Protein AF-A0A937ZXA6-F1 (afdb_monomer_lite)

Secondary structure (DSSP, 8-state):
------PPPPPP--HHHHHHHHHTT---GGGS-TTT---TT-----------HHHHHHHHHHHHHHTS-HHHHHHHHHHHHH-

pLDDT: mean 87.63, std 15.38, range [33.91, 98.44]

Foldseek 3Di:
DDDDDPDDQDDDDDPVVLVVCVVVVHDSVSVDDPVPDDDPPP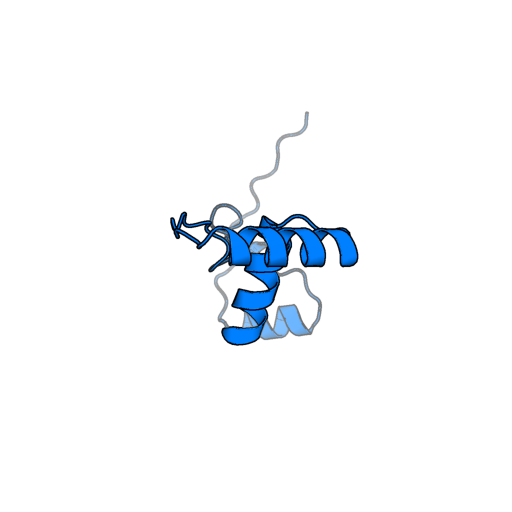PDDDDDDDDDPVVVVVLVVVCVVVVHDSVVSVVVVVVVVVD

Structure (mmCIF, N/CA/C/O backbone):
data_AF-A0A937ZXA6-F1
#
_entry.id   AF-A0A937ZXA6-F1
#
loop_
_atom_site.group_PDB
_atom_site.id
_atom_site.type_symbol
_atom_site.label_atom_id
_atom_site.label_alt_id
_atom_site.label_comp_id
_atom_site.label_asym_id
_atom_site.label_entity_id
_atom_site.label_seq_id
_atom_site.pdbx_PDB_ins_code
_atom_site.Cartn_x
_atom_site.Cartn_y
_atom_site.Cartn_z
_atom_site.occupancy
_atom_site.B_iso_or_equiv
_atom_site.auth_seq_id
_atom_site.auth_comp_id
_atom_site.auth_asym_id
_atom_site.auth_atom_id
_atom_site.pdbx_PDB_model_num
ATOM 1 N N . MET A 1 1 ? -5.219 20.466 -38.506 1.00 41.19 1 MET A N 1
ATOM 2 C CA . MET A 1 1 ? -5.040 19.000 -38.516 1.00 41.19 1 MET A CA 1
ATOM 3 C C . MET A 1 1 ? -3.913 18.683 -39.489 1.00 41.19 1 MET A C 1
ATOM 5 O O . MET A 1 1 ? -4.112 18.863 -40.682 1.00 41.19 1 MET A O 1
ATOM 9 N N . LYS A 1 2 ? -2.713 18.338 -39.010 1.00 33.91 2 LYS A N 1
ATOM 10 C CA . LYS A 1 2 ? -1.645 17.793 -39.862 1.00 33.91 2 LYS A CA 1
ATOM 11 C C . LYS A 1 2 ? -1.435 16.339 -39.461 1.00 33.91 2 LYS A C 1
ATOM 13 O O . LYS A 1 2 ? -1.364 16.042 -38.273 1.00 33.91 2 LYS A O 1
ATOM 18 N N . ALA A 1 3 ? -1.454 15.478 -40.471 1.00 41.91 3 ALA A N 1
ATOM 19 C CA . ALA A 1 3 ? -1.286 14.041 -40.366 1.00 41.91 3 ALA A CA 1
ATOM 20 C C . ALA A 1 3 ? 0.020 13.706 -39.633 1.00 41.91 3 ALA A C 1
ATOM 22 O O . ALA A 1 3 ? 1.058 14.294 -39.933 1.00 41.91 3 ALA A O 1
ATOM 23 N N . SER A 1 4 ? -0.055 12.785 -38.670 1.00 44.41 4 SER A N 1
ATOM 24 C CA . SER A 1 4 ? 1.119 12.197 -38.035 1.00 44.41 4 SER A CA 1
ATOM 25 C C . SER A 1 4 ? 1.860 11.366 -39.074 1.00 44.41 4 SER A C 1
ATOM 27 O O . SER A 1 4 ? 1.327 10.385 -39.597 1.00 44.41 4 SER A O 1
ATOM 29 N N . GLU A 1 5 ? 3.074 11.788 -39.386 1.00 45.25 5 GLU A N 1
ATOM 30 C CA . GLU A 1 5 ? 4.025 11.040 -40.192 1.00 45.25 5 GLU A CA 1
ATOM 31 C C . GLU A 1 5 ? 4.299 9.705 -39.483 1.00 45.25 5 GLU A C 1
ATOM 33 O O . GLU A 1 5 ? 4.698 9.684 -38.318 1.00 45.25 5 GLU A O 1
ATOM 38 N N . ALA A 1 6 ? 3.999 8.581 -40.136 1.00 52.84 6 ALA A N 1
ATOM 39 C CA . ALA A 1 6 ? 4.319 7.269 -39.592 1.00 52.84 6 ALA A CA 1
ATOM 40 C C . ALA A 1 6 ? 5.845 7.114 -39.619 1.00 52.84 6 ALA A C 1
ATOM 42 O O . ALA A 1 6 ? 6.431 6.867 -40.675 1.00 52.84 6 ALA A O 1
ATOM 43 N N . ALA A 1 7 ? 6.488 7.327 -38.469 1.00 56.31 7 ALA A N 1
ATOM 44 C CA . ALA A 1 7 ? 7.926 7.175 -38.324 1.00 56.31 7 ALA A CA 1
ATOM 45 C C . ALA A 1 7 ? 8.337 5.751 -38.728 1.00 56.31 7 ALA A C 1
ATOM 47 O O . ALA A 1 7 ? 7.756 4.759 -38.285 1.00 56.31 7 ALA A O 1
ATOM 48 N N . LYS A 1 8 ? 9.329 5.666 -39.617 1.00 57.75 8 LYS A N 1
ATOM 49 C CA . LYS A 1 8 ? 9.955 4.420 -40.062 1.00 57.75 8 LYS A CA 1
ATOM 50 C C . LYS A 1 8 ? 10.385 3.608 -38.836 1.00 57.75 8 LYS A C 1
ATOM 52 O O . LYS A 1 8 ? 11.021 4.164 -37.947 1.00 57.75 8 LYS A O 1
ATOM 57 N N . ALA A 1 9 ? 10.046 2.316 -38.806 1.00 65.06 9 ALA A N 1
ATOM 58 C CA . ALA A 1 9 ? 10.416 1.437 -37.699 1.00 65.06 9 ALA A CA 1
ATOM 59 C C . ALA A 1 9 ? 11.934 1.521 -37.439 1.00 65.06 9 ALA A C 1
ATOM 61 O O . ALA A 1 9 ? 12.709 1.464 -38.407 1.00 65.06 9 ALA A O 1
ATOM 62 N N . PRO A 1 10 ? 12.360 1.697 -36.176 1.00 77.44 10 PRO A N 1
ATOM 63 C CA . PRO A 1 10 ? 13.769 1.827 -35.852 1.00 77.44 10 PRO A CA 1
ATOM 64 C C . PRO A 1 10 ? 14.512 0.533 -36.198 1.00 77.44 10 PRO A C 1
ATOM 66 O O . PRO A 1 10 ? 13.932 -0.555 -36.264 1.00 77.44 10 PRO A O 1
ATOM 69 N N . LYS A 1 11 ? 15.813 0.656 -36.471 1.00 86.06 11 LYS A N 1
ATOM 70 C CA . LYS A 1 11 ? 16.665 -0.504 -36.741 1.00 86.06 11 LYS A CA 1
ATOM 71 C C . LYS A 1 11 ? 16.649 -1.420 -35.505 1.00 86.06 11 LYS A C 1
ATOM 73 O O . LYS A 1 11 ? 16.736 -0.897 -34.399 1.00 86.06 11 LYS A O 1
ATOM 78 N N . PRO A 1 12 ? 16.557 -2.753 -35.661 1.00 88.50 12 PRO A N 1
ATOM 79 C CA . PRO A 1 12 ? 16.711 -3.653 -34.526 1.00 88.50 12 PRO A CA 1
ATOM 80 C C . PRO A 1 12 ? 18.105 -3.475 -33.911 1.00 88.50 12 PRO A C 1
ATOM 82 O O . PRO A 1 12 ? 19.104 -3.479 -34.637 1.00 88.50 12 PRO A O 1
ATOM 85 N N . ILE A 1 13 ? 18.132 -3.314 -32.592 1.00 93.75 13 ILE A N 1
ATOM 86 C CA . ILE A 1 13 ? 19.329 -3.196 -31.755 1.00 93.75 13 ILE A CA 1
ATOM 87 C C . ILE A 1 13 ? 19.356 -4.343 -30.741 1.00 93.75 13 ILE A C 1
ATOM 89 O O . ILE A 1 13 ? 18.345 -5.019 -30.522 1.00 93.75 13 ILE A O 1
ATOM 93 N N . THR A 1 14 ? 20.521 -4.585 -30.161 1.00 95.56 14 THR A N 1
ATOM 94 C CA . THR A 1 14 ? 20.706 -5.517 -29.043 1.00 95.56 14 THR A CA 1
ATOM 95 C C . THR A 1 14 ? 20.184 -4.921 -27.732 1.00 95.56 14 THR A C 1
ATOM 97 O O . THR A 1 14 ? 19.870 -3.733 -27.656 1.00 95.56 14 THR A O 1
ATOM 100 N N . ALA A 1 15 ? 20.055 -5.756 -26.699 1.00 94.19 15 ALA A N 1
ATOM 101 C CA . ALA A 1 15 ? 19.669 -5.279 -25.372 1.00 94.19 15 ALA A CA 1
ATOM 102 C C . ALA A 1 15 ? 20.768 -4.391 -24.773 1.00 94.19 15 ALA A C 1
ATOM 104 O O . ALA A 1 15 ? 20.469 -3.348 -24.207 1.00 94.19 15 ALA A O 1
ATOM 105 N N . GLU A 1 16 ? 22.028 -4.768 -24.980 1.00 96.31 16 GLU A N 1
ATOM 106 C CA . GLU A 1 16 ? 23.192 -4.038 -24.488 1.00 96.31 16 GLU A CA 1
ATOM 107 C C . GLU A 1 16 ? 23.285 -2.628 -25.094 1.00 96.31 16 GLU A C 1
ATOM 109 O O . GLU A 1 16 ? 23.535 -1.666 -24.375 1.00 96.31 16 GLU A O 1
ATOM 114 N N . GLU A 1 17 ? 23.020 -2.485 -26.398 1.00 95.25 17 GLU A N 1
ATOM 115 C CA . GLU A 1 17 ? 22.974 -1.174 -27.065 1.00 95.25 17 GLU A CA 1
ATOM 116 C C . GLU A 1 17 ? 21.814 -0.305 -26.550 1.00 95.25 17 GLU A C 1
ATOM 118 O O . GLU A 1 17 ? 21.970 0.903 -26.392 1.00 95.25 17 GLU A O 1
ATOM 123 N N . LEU A 1 18 ? 20.648 -0.904 -26.279 1.00 94.94 18 LEU A N 1
ATOM 124 C CA . LEU A 1 18 ? 19.497 -0.187 -25.721 1.00 94.94 18 LEU A CA 1
ATOM 125 C C . LEU A 1 18 ? 19.796 0.340 -24.308 1.00 94.94 18 LEU A C 1
ATOM 127 O O . LEU A 1 18 ? 19.449 1.483 -24.005 1.00 94.94 18 LEU A O 1
ATOM 131 N N . ASP A 1 19 ? 20.431 -0.483 -23.469 1.00 95.56 19 ASP A N 1
ATOM 132 C CA . ASP A 1 19 ? 20.824 -0.121 -22.104 1.00 95.56 19 ASP A CA 1
ATOM 133 C C . ASP A 1 19 ? 21.856 1.020 -22.113 1.00 95.56 19 ASP A C 1
ATOM 135 O O . ASP A 1 19 ? 21.681 2.010 -21.406 1.00 95.56 19 ASP A O 1
ATOM 139 N N . GLU A 1 20 ? 22.876 0.947 -22.976 1.00 96.69 20 GLU A N 1
ATOM 140 C CA . GLU A 1 20 ? 23.888 2.004 -23.110 1.00 96.69 20 GLU A CA 1
ATOM 141 C C . GLU A 1 20 ? 23.271 3.345 -23.545 1.00 96.69 20 GLU A C 1
ATOM 143 O O . GLU A 1 20 ? 23.563 4.388 -22.959 1.00 96.69 20 GLU A O 1
ATOM 148 N N . MET A 1 21 ? 22.373 3.332 -24.537 1.00 95.06 21 MET A N 1
ATOM 149 C CA . MET A 1 21 ? 21.656 4.537 -24.974 1.00 95.06 21 MET A CA 1
ATOM 150 C C . MET A 1 21 ? 20.821 5.147 -23.839 1.00 95.06 21 MET A C 1
ATOM 152 O O . MET A 1 21 ? 20.803 6.368 -23.664 1.00 95.06 21 MET A O 1
ATOM 156 N N . PHE A 1 22 ? 20.136 4.309 -23.055 1.00 94.50 22 PHE A N 1
ATOM 157 C CA . PHE A 1 22 ? 19.358 4.764 -21.905 1.00 94.50 22 PHE A CA 1
ATOM 158 C C . PHE A 1 22 ? 20.250 5.398 -20.829 1.00 94.50 22 PHE A C 1
ATOM 160 O O . PHE A 1 22 ? 19.948 6.497 -20.357 1.00 94.50 22 PHE A O 1
ATOM 167 N N . ASP A 1 23 ? 21.365 4.752 -20.483 1.00 96.62 23 ASP A N 1
ATOM 168 C CA . ASP A 1 23 ? 22.322 5.244 -19.485 1.00 96.62 23 ASP A CA 1
ATOM 169 C C . ASP A 1 23 ? 23.004 6.551 -19.923 1.00 96.62 23 ASP A C 1
ATOM 171 O O . ASP A 1 23 ? 23.279 7.425 -19.095 1.00 96.62 23 ASP A O 1
ATOM 175 N N . ASN A 1 24 ? 23.196 6.740 -21.231 1.00 96.62 24 ASN A N 1
ATOM 176 C CA . ASN A 1 24 ? 23.685 7.987 -21.825 1.00 96.62 24 ASN A CA 1
ATOM 177 C C . ASN A 1 24 ? 22.635 9.117 -21.835 1.00 96.62 24 ASN A C 1
ATOM 179 O O . ASN A 1 24 ? 22.946 10.248 -22.221 1.00 96.62 24 ASN A O 1
ATOM 183 N N . GLY A 1 25 ? 21.402 8.847 -21.394 1.00 94.50 25 GLY A N 1
ATOM 184 C CA . GLY A 1 25 ? 20.307 9.816 -21.351 1.00 94.50 25 GLY A CA 1
ATOM 185 C C . GLY A 1 25 ? 19.656 10.083 -22.711 1.00 94.50 25 GLY A C 1
ATOM 186 O O . GLY A 1 25 ? 19.012 11.122 -22.886 1.00 94.50 25 GLY A O 1
ATOM 187 N N . GLU A 1 26 ? 19.830 9.182 -23.678 1.00 95.81 26 GLU A N 1
ATOM 188 C CA . GLU A 1 26 ? 19.208 9.281 -24.998 1.00 95.81 26 GLU A CA 1
ATOM 189 C C . GLU A 1 26 ? 17.722 8.878 -24.965 1.00 95.81 26 GLU A C 1
ATOM 191 O O . GLU A 1 26 ? 17.258 8.139 -24.092 1.00 95.81 26 GLU A O 1
ATOM 196 N N . ASP A 1 27 ? 16.944 9.352 -25.945 1.00 92.38 27 ASP A N 1
ATOM 197 C CA . ASP A 1 27 ? 15.539 8.958 -26.082 1.00 92.38 27 ASP A CA 1
ATOM 198 C C . ASP A 1 27 ? 15.409 7.584 -26.755 1.00 92.38 27 ASP A C 1
ATOM 200 O O . ASP A 1 27 ? 15.519 7.433 -27.972 1.00 92.38 27 ASP A O 1
ATOM 204 N N . VAL A 1 28 ? 15.110 6.578 -25.939 1.00 93.38 28 VAL A N 1
ATOM 205 C CA . VAL A 1 28 ? 14.875 5.193 -26.362 1.00 93.38 28 VAL A CA 1
ATOM 206 C C . VAL A 1 28 ? 13.391 4.872 -26.611 1.00 93.38 28 VAL A C 1
ATOM 208 O O . VAL A 1 28 ? 13.041 3.731 -26.918 1.00 93.38 28 VAL A O 1
ATOM 211 N N . SER A 1 29 ? 12.485 5.855 -26.513 1.00 90.94 29 SER A N 1
ATOM 212 C CA . SER A 1 29 ? 11.026 5.650 -26.573 1.00 90.94 29 SER A CA 1
ATOM 213 C C . SER A 1 29 ? 10.533 4.975 -27.856 1.00 90.94 29 SER A C 1
ATOM 215 O O . SER A 1 29 ? 9.519 4.276 -27.831 1.00 90.94 29 SER A O 1
ATOM 217 N N . THR A 1 30 ? 11.252 5.144 -28.969 1.00 91.75 30 THR A N 1
ATOM 218 C CA . THR A 1 30 ? 10.904 4.554 -30.270 1.00 91.75 30 THR A CA 1
ATOM 219 C C . THR A 1 30 ? 11.040 3.027 -30.301 1.00 91.75 30 THR A C 1
ATOM 221 O O . THR A 1 30 ? 10.382 2.374 -31.110 1.00 91.75 30 THR A O 1
ATOM 224 N N . TYR A 1 31 ? 11.848 2.448 -29.405 1.00 91.88 31 TYR A N 1
ATOM 225 C CA . TYR A 1 31 ? 12.083 1.003 -29.323 1.00 91.88 31 TYR A CA 1
ATOM 226 C C . TYR A 1 31 ? 11.043 0.265 -28.463 1.00 91.88 31 TYR A C 1
ATOM 228 O O . TYR A 1 31 ? 11.027 -0.966 -28.444 1.00 91.88 31 TYR A O 1
ATOM 236 N N . PHE A 1 32 ? 10.146 0.987 -27.778 1.00 90.25 32 PHE A N 1
ATOM 237 C CA . PHE A 1 32 ? 9.110 0.399 -26.928 1.00 90.25 32 PHE A CA 1
ATOM 238 C C . PHE A 1 32 ? 7.734 0.387 -27.602 1.00 90.25 32 PHE A C 1
ATOM 240 O O . PHE A 1 32 ? 7.258 1.386 -28.142 1.00 90.25 32 PHE A O 1
ATOM 247 N N . ASP A 1 33 ? 7.038 -0.748 -27.501 1.00 89.12 33 ASP A N 1
ATOM 248 C CA . ASP A 1 33 ? 5.626 -0.852 -27.870 1.00 89.12 33 ASP A CA 1
ATOM 249 C C . ASP A 1 33 ? 4.751 -0.302 -26.735 1.00 89.12 33 ASP A C 1
ATOM 251 O O . ASP A 1 33 ? 4.346 -1.019 -25.815 1.00 89.12 33 ASP A O 1
ATOM 255 N N . TRP A 1 34 ? 4.445 0.993 -26.812 1.00 87.31 34 TRP A N 1
ATOM 256 C CA . TRP A 1 34 ? 3.602 1.682 -25.834 1.00 87.31 34 TRP A CA 1
ATOM 257 C C . TRP A 1 34 ? 2.185 1.114 -25.743 1.00 87.31 34 TRP A C 1
ATOM 259 O O . TRP A 1 34 ? 1.572 1.194 -24.680 1.00 87.31 34 TRP A O 1
ATOM 269 N N . ALA A 1 35 ? 1.669 0.487 -26.805 1.00 88.62 35 ALA A N 1
ATOM 270 C CA . ALA A 1 35 ? 0.354 -0.151 -26.764 1.00 88.62 35 ALA A CA 1
ATOM 271 C C . ALA A 1 35 ? 0.357 -1.423 -25.897 1.00 88.62 35 ALA A C 1
ATOM 273 O O . ALA A 1 35 ? -0.691 -1.833 -25.398 1.00 88.62 35 ALA A O 1
ATOM 274 N N . LYS A 1 36 ? 1.532 -2.034 -25.688 1.00 86.69 36 LYS A N 1
ATOM 275 C CA . LYS A 1 36 ? 1.738 -3.187 -24.798 1.00 86.69 36 LYS A CA 1
ATOM 276 C C . LYS A 1 36 ? 2.380 -2.824 -23.460 1.00 86.69 36 LYS A C 1
ATOM 278 O O . LYS A 1 36 ? 2.547 -3.709 -22.615 1.00 86.69 36 LYS A O 1
ATOM 283 N N . ALA A 1 37 ? 2.736 -1.558 -23.247 1.00 84.88 37 ALA A N 1
ATOM 284 C CA . ALA A 1 37 ? 3.298 -1.107 -21.987 1.00 84.88 37 ALA A CA 1
ATOM 285 C C . ALA A 1 37 ? 2.290 -1.355 -20.856 1.00 84.88 37 ALA A C 1
ATOM 287 O O . ALA A 1 37 ? 1.172 -0.842 -20.849 1.00 84.88 37 ALA A O 1
ATOM 288 N N . ARG A 1 38 ? 2.697 -2.158 -19.875 1.00 82.62 38 ARG A N 1
ATOM 289 C CA . ARG A 1 38 ? 1.910 -2.445 -18.675 1.00 82.62 38 ARG A CA 1
ATOM 290 C C . ARG A 1 38 ? 2.808 -2.366 -17.459 1.00 82.62 38 ARG A C 1
ATOM 292 O O . ARG A 1 38 ? 4.014 -2.548 -17.570 1.00 82.62 38 ARG A O 1
ATOM 299 N N . ARG A 1 39 ? 2.210 -2.142 -16.292 1.00 80.06 39 ARG A N 1
ATOM 300 C CA . ARG A 1 39 ? 2.892 -2.274 -15.004 1.00 80.06 39 ARG A CA 1
ATOM 301 C C . ARG A 1 39 ? 2.583 -3.665 -14.451 1.00 80.06 39 ARG A C 1
ATOM 303 O O . ARG A 1 39 ? 1.465 -3.872 -13.966 1.00 80.06 39 ARG A O 1
ATOM 310 N N . PRO A 1 40 ? 3.507 -4.639 -14.563 1.00 74.19 40 PRO A N 1
ATOM 311 C CA . PRO A 1 40 ? 3.310 -5.949 -13.956 1.00 74.19 40 PRO A CA 1
ATOM 312 C C . PRO A 1 40 ? 3.001 -5.775 -12.462 1.00 74.19 40 PRO A C 1
ATOM 314 O O . PRO A 1 40 ? 3.485 -4.835 -11.836 1.00 74.19 40 PRO A O 1
ATOM 317 N N . ASN A 1 41 ? 2.165 -6.648 -11.899 1.00 71.31 41 ASN A N 1
ATOM 318 C CA . ASN A 1 41 ? 1.737 -6.610 -10.490 1.00 71.31 41 ASN A CA 1
ATOM 319 C C . ASN A 1 41 ? 0.831 -5.428 -10.081 1.00 71.31 41 ASN A C 1
ATOM 321 O O . ASN A 1 41 ? 0.525 -5.287 -8.900 1.00 71.31 41 ASN A O 1
ATOM 325 N N . GLN A 1 42 ? 0.341 -4.611 -11.025 1.00 74.00 42 GLN A N 1
ATOM 326 C CA . GLN A 1 42 ? -0.704 -3.607 -10.747 1.00 74.00 42 GLN A CA 1
ATOM 327 C C . GLN A 1 42 ? -2.127 -4.068 -11.082 1.00 74.00 42 GLN A C 1
ATOM 329 O O . GLN A 1 42 ? -3.093 -3.352 -10.815 1.00 74.00 42 GLN A O 1
ATOM 334 N N . GLU A 1 43 ? -2.281 -5.267 -11.640 1.00 81.19 43 GLU A N 1
ATOM 335 C CA . GLU A 1 43 ? -3.596 -5.848 -11.892 1.00 81.19 43 GLU A CA 1
ATOM 336 C C . GLU A 1 43 ? -4.304 -6.150 -10.565 1.00 81.19 43 GLU A C 1
ATOM 338 O O . GLU A 1 43 ? -3.912 -7.037 -9.804 1.00 81.19 43 GLU A O 1
ATOM 343 N N . ALA A 1 44 ? -5.367 -5.399 -10.276 1.00 81.00 44 ALA A N 1
ATOM 344 C CA . ALA A 1 44 ? -6.140 -5.580 -9.058 1.00 81.00 44 ALA A CA 1
ATOM 345 C C . ALA A 1 44 ? -6.902 -6.914 -9.093 1.00 81.00 44 ALA A C 1
ATOM 347 O O . ALA A 1 44 ? -7.781 -7.120 -9.931 1.00 81.00 44 ALA A O 1
ATOM 348 N N . ARG A 1 45 ? -6.621 -7.799 -8.132 1.00 87.50 45 ARG A N 1
ATOM 349 C CA . ARG A 1 45 ? -7.427 -8.999 -7.870 1.00 87.50 45 ARG A CA 1
ATOM 350 C C . ARG A 1 45 ? -8.248 -8.816 -6.599 1.00 87.50 45 ARG A C 1
ATOM 352 O O . ARG A 1 45 ? -7.747 -8.309 -5.598 1.00 87.50 45 ARG A O 1
ATOM 359 N N . ARG A 1 46 ? -9.526 -9.206 -6.646 1.00 89.31 46 ARG A N 1
ATOM 360 C CA . ARG A 1 46 ? -10.416 -9.168 -5.477 1.00 89.31 46 ARG A CA 1
ATOM 361 C C . ARG A 1 46 ? -10.198 -10.412 -4.625 1.00 89.31 46 ARG A C 1
ATOM 363 O O . ARG A 1 46 ? -10.212 -11.522 -5.146 1.00 89.31 46 ARG A O 1
ATOM 370 N N . VAL A 1 47 ? -10.043 -10.203 -3.325 1.00 91.69 47 VAL A N 1
ATOM 371 C CA . VAL A 1 47 ? -9.978 -11.253 -2.308 1.00 91.69 47 VAL A CA 1
ATOM 372 C C . VAL A 1 47 ? -11.003 -10.893 -1.237 1.00 91.69 47 VAL A C 1
ATOM 374 O O . VAL A 1 47 ? -11.008 -9.756 -0.766 1.00 91.69 47 VAL A O 1
ATOM 377 N N . ASN A 1 48 ? -11.882 -11.833 -0.891 1.00 94.31 48 ASN A N 1
ATOM 378 C CA . ASN A 1 48 ? -12.873 -11.659 0.171 1.00 94.31 48 ASN A CA 1
ATOM 379 C C . ASN A 1 48 ? -12.337 -12.292 1.457 1.00 94.31 48 ASN A C 1
ATOM 381 O O . ASN A 1 48 ? -11.844 -13.418 1.422 1.00 94.31 48 ASN A O 1
ATOM 385 N N . VAL A 1 49 ? -12.426 -11.565 2.569 1.00 93.88 49 VAL A N 1
ATOM 386 C CA . VAL A 1 49 ? -11.968 -12.012 3.888 1.00 93.88 49 VAL A CA 1
ATOM 387 C C . VAL A 1 49 ? -12.977 -11.543 4.925 1.00 93.88 49 VAL A C 1
ATOM 389 O O . VAL A 1 49 ? -13.312 -10.358 4.959 1.00 93.88 49 VAL A O 1
ATOM 392 N N . ASP A 1 50 ? -13.425 -12.463 5.773 1.00 96.62 50 ASP A N 1
ATOM 393 C CA . ASP A 1 50 ? -14.281 -12.144 6.909 1.00 96.62 50 ASP A CA 1
ATOM 394 C C . ASP A 1 50 ? -13.436 -11.848 8.148 1.00 96.62 50 ASP A C 1
ATOM 396 O O . ASP A 1 50 ? -12.459 -12.539 8.445 1.00 96.62 50 ASP A O 1
ATOM 400 N N . PHE A 1 51 ? -13.834 -10.819 8.892 1.00 96.69 51 PHE A N 1
ATOM 401 C CA . PHE A 1 51 ? -13.162 -10.389 10.113 1.00 96.69 51 PHE A CA 1
ATOM 402 C C . PHE A 1 51 ? -14.141 -10.378 11.290 1.00 96.69 51 PHE A C 1
ATOM 404 O O . PHE A 1 51 ? -15.272 -9.906 11.138 1.00 96.69 51 PHE A O 1
ATOM 411 N N . PRO A 1 52 ? -13.724 -10.825 12.490 1.00 98.44 52 PRO A N 1
ATOM 412 C CA . PRO A 1 52 ? -14.513 -10.636 13.701 1.00 98.44 52 PRO A CA 1
ATOM 413 C C . PRO A 1 52 ? -14.803 -9.154 13.968 1.00 98.44 52 PRO A C 1
ATOM 415 O O . PRO A 1 52 ? -13.965 -8.290 13.700 1.00 98.44 52 PRO A O 1
ATOM 418 N N . ALA A 1 53 ? -15.948 -8.857 14.589 1.00 98.00 53 ALA A N 1
ATOM 419 C CA . ALA A 1 53 ? -16.379 -7.480 14.853 1.00 98.00 53 ALA A CA 1
ATOM 420 C C . ALA A 1 53 ? -15.339 -6.648 15.630 1.00 98.00 53 ALA A C 1
ATOM 422 O O . ALA A 1 53 ? -15.103 -5.488 15.295 1.00 98.00 53 ALA A O 1
ATOM 423 N N . TRP A 1 54 ? -14.665 -7.248 16.619 1.00 98.25 54 TRP A N 1
ATOM 424 C CA . TRP A 1 54 ? -13.624 -6.573 17.405 1.00 98.25 54 TRP A CA 1
ATOM 425 C C . TRP A 1 54 ? -12.427 -6.144 16.545 1.00 98.25 54 TRP A C 1
ATOM 427 O O . TRP A 1 54 ? -11.826 -5.099 16.790 1.00 98.25 54 TRP A O 1
ATOM 437 N N . MET A 1 55 ? -12.098 -6.919 15.509 1.00 97.94 55 MET A N 1
ATOM 438 C CA . MET A 1 55 ? -10.985 -6.612 14.618 1.00 97.94 55 MET A CA 1
ATOM 439 C C . MET A 1 55 ? -11.344 -5.461 13.681 1.00 97.94 55 MET A C 1
ATOM 441 O O . MET A 1 55 ? -10.533 -4.560 13.487 1.00 97.94 55 MET A O 1
ATOM 445 N N . VAL A 1 56 ? -12.578 -5.436 13.163 1.00 97.56 56 VAL A N 1
ATOM 446 C CA . VAL A 1 56 ? -13.076 -4.322 12.337 1.00 97.56 56 VAL A CA 1
ATOM 447 C C . VAL A 1 56 ? -13.063 -3.011 13.126 1.00 97.56 56 VAL A C 1
ATOM 449 O O . VAL A 1 56 ? -12.584 -2.001 12.619 1.00 97.56 56 VAL A O 1
ATOM 452 N N . GLN A 1 57 ? -13.500 -3.036 14.387 1.00 98.12 57 GLN A N 1
ATOM 453 C CA . GLN A 1 57 ? -13.450 -1.863 15.268 1.00 98.12 57 GLN A CA 1
ATOM 454 C C . GLN A 1 57 ? -12.013 -1.381 15.519 1.00 98.12 57 GLN A C 1
ATOM 456 O O . GLN A 1 57 ? -11.749 -0.178 15.492 1.00 98.12 57 GLN A O 1
ATOM 461 N N . GLY A 1 58 ? -11.072 -2.308 15.732 1.00 98.12 58 GLY A N 1
ATOM 462 C CA . GLY A 1 58 ? -9.651 -1.981 15.867 1.00 98.12 58 GLY A CA 1
ATOM 463 C C . GLY A 1 58 ? -9.076 -1.340 14.601 1.00 98.12 58 GLY A C 1
ATOM 464 O O . GLY A 1 58 ? -8.396 -0.317 14.686 1.00 98.12 58 G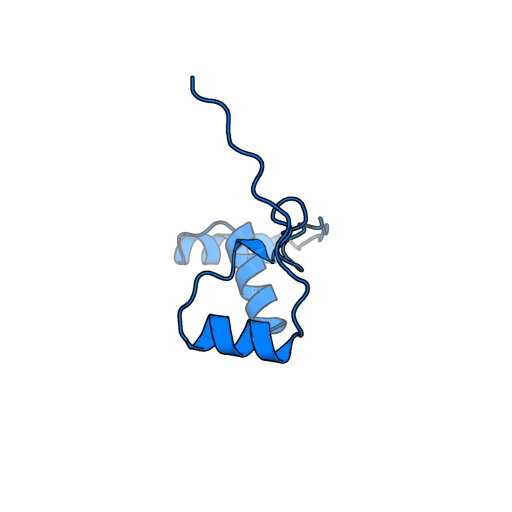LY A O 1
ATOM 465 N N . LEU A 1 59 ? -9.409 -1.895 13.431 1.00 97.94 59 LEU A N 1
ATOM 466 C CA . LEU A 1 59 ? -9.011 -1.354 12.131 1.00 97.94 59 LEU A CA 1
ATOM 467 C C . LEU A 1 59 ? -9.570 0.055 11.902 1.00 97.94 59 LEU A C 1
ATOM 469 O O . LEU A 1 59 ? -8.842 0.921 11.429 1.00 97.94 59 LEU A O 1
ATOM 473 N N . ASP A 1 60 ? -10.831 0.306 12.256 1.00 97.88 60 ASP A N 1
ATOM 474 C CA . ASP A 1 60 ? -11.458 1.624 12.099 1.00 97.88 60 ASP A CA 1
ATOM 475 C C . ASP A 1 60 ? -10.814 2.689 12.974 1.00 97.88 60 ASP A C 1
ATOM 477 O O . ASP A 1 60 ? -10.545 3.798 12.511 1.00 97.88 60 ASP A O 1
ATOM 481 N N . LYS A 1 61 ? -10.526 2.345 14.232 1.00 98.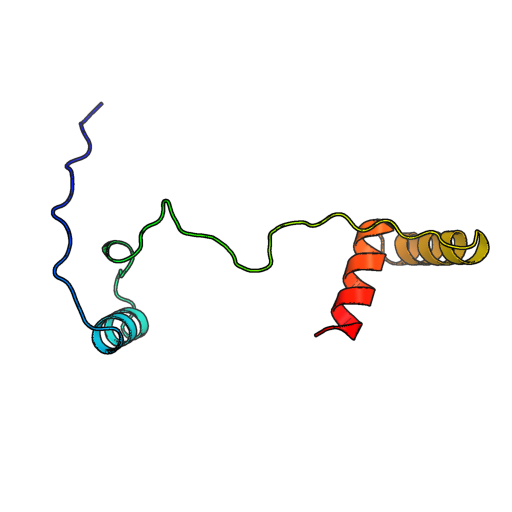38 61 LYS A N 1
ATOM 482 C CA . LYS A 1 61 ? -9.844 3.249 15.160 1.00 98.38 61 LYS A CA 1
ATOM 483 C C . LYS A 1 61 ? -8.473 3.656 14.626 1.00 98.38 61 LYS A C 1
ATOM 485 O O . LYS A 1 61 ? -8.112 4.830 14.678 1.00 98.38 61 LYS A O 1
ATOM 490 N N . GLU A 1 62 ? -7.721 2.692 14.111 1.00 98.25 62 GLU A N 1
ATOM 491 C CA . GLU A 1 62 ? -6.367 2.925 13.623 1.00 98.25 62 GLU A CA 1
ATOM 492 C C . GLU A 1 62 ? -6.348 3.659 12.279 1.00 98.25 62 GLU A C 1
ATOM 494 O O . GLU A 1 62 ? -5.563 4.587 12.084 1.00 98.25 62 GLU A O 1
ATOM 499 N N . ALA A 1 63 ? -7.281 3.326 11.387 1.00 98.19 63 ALA A N 1
ATOM 500 C CA . ALA A 1 63 ? -7.488 4.043 10.135 1.00 98.19 63 ALA A CA 1
ATOM 501 C C . ALA A 1 63 ? -7.842 5.516 10.402 1.00 98.19 63 ALA A C 1
ATOM 503 O O . ALA A 1 63 ? -7.249 6.412 9.802 1.00 98.19 63 ALA A O 1
ATOM 504 N N . GLY A 1 64 ? -8.728 5.771 11.373 1.00 98.00 64 GLY A N 1
ATOM 505 C CA . GLY A 1 64 ? -9.067 7.117 11.832 1.00 98.00 64 GLY A CA 1
ATOM 506 C C . GLY A 1 64 ? -7.873 7.868 12.425 1.00 98.00 64 GLY A C 1
ATOM 507 O O . GLY A 1 64 ? -7.663 9.032 12.093 1.00 98.00 64 GLY A O 1
ATOM 508 N N . ARG A 1 65 ? -7.043 7.200 13.241 1.00 98.12 65 ARG A N 1
ATOM 509 C CA . ARG A 1 65 ? -5.818 7.783 13.822 1.00 98.12 65 ARG A CA 1
ATOM 510 C C . ARG A 1 65 ? -4.817 8.221 12.751 1.00 98.12 65 ARG A C 1
ATOM 512 O O . ARG A 1 65 ? -4.161 9.244 12.915 1.00 98.12 65 ARG A O 1
ATOM 519 N N . LEU A 1 66 ? -4.691 7.440 11.681 1.00 97.62 66 LEU A N 1
ATOM 520 C CA . LEU A 1 66 ? -3.774 7.707 10.571 1.00 97.62 66 LEU A CA 1
ATOM 521 C C . LEU A 1 66 ? -4.384 8.589 9.471 1.00 97.62 66 LEU A C 1
ATOM 523 O O . LEU A 1 66 ? -3.673 8.980 8.550 1.00 97.62 66 LEU A O 1
ATOM 527 N N . GLY A 1 67 ? -5.681 8.906 9.545 1.00 97.50 67 GLY A N 1
ATOM 528 C CA . GLY A 1 67 ? -6.373 9.693 8.523 1.00 97.50 67 GLY A CA 1
ATOM 529 C C . GLY A 1 67 ? -6.501 8.974 7.175 1.00 97.50 67 GLY A C 1
ATOM 530 O O . GLY A 1 67 ? -6.555 9.621 6.131 1.00 97.50 67 GLY A O 1
ATOM 531 N N . VAL A 1 68 ? -6.534 7.639 7.178 1.00 98.00 68 VAL A N 1
ATOM 532 C CA . VAL A 1 68 ? -6.646 6.809 5.970 1.00 98.00 68 VAL A CA 1
ATOM 533 C C . VAL A 1 68 ? -7.917 5.970 5.994 1.00 98.00 68 VAL A C 1
ATOM 535 O O . VAL A 1 68 ? -8.565 5.800 7.023 1.00 98.00 68 VAL A O 1
ATOM 538 N N . THR A 1 69 ? -8.293 5.404 4.848 1.00 98.00 69 THR A N 1
ATOM 539 C CA . THR A 1 69 ? -9.402 4.442 4.810 1.00 98.00 69 THR A CA 1
ATOM 540 C C . THR A 1 69 ? -8.982 3.097 5.402 1.00 98.00 69 THR A C 1
ATOM 542 O O . THR A 1 69 ? -7.817 2.705 5.303 1.00 98.00 69 THR A O 1
ATOM 545 N N . ARG A 1 70 ? -9.948 2.326 5.919 1.00 97.00 70 ARG A N 1
ATOM 546 C CA . ARG A 1 70 ? -9.732 0.934 6.351 1.00 97.00 70 ARG A CA 1
ATOM 547 C C . ARG A 1 70 ? -9.052 0.090 5.265 1.00 97.00 70 ARG A C 1
ATOM 549 O O . ARG A 1 70 ? -8.123 -0.657 5.547 1.00 97.00 70 ARG A O 1
ATOM 556 N N . GLN A 1 71 ? -9.484 0.246 4.011 1.00 95.69 71 GLN A N 1
ATOM 557 C CA . GLN A 1 71 ? -8.917 -0.457 2.856 1.00 95.69 71 GLN A CA 1
ATOM 558 C C . GLN A 1 71 ? -7.436 -0.104 2.649 1.00 95.69 71 GLN A C 1
ATOM 560 O O . GLN A 1 71 ? -6.627 -0.983 2.362 1.00 95.69 71 GLN A O 1
ATOM 565 N N . SER A 1 72 ? -7.084 1.178 2.783 1.00 96.38 72 SER A N 1
ATOM 566 C CA . SER A 1 72 ? -5.701 1.652 2.675 1.00 96.38 72 SER A CA 1
ATOM 567 C C . SER A 1 72 ? -4.838 1.093 3.802 1.00 96.38 72 SER A C 1
ATOM 569 O O . SER A 1 72 ? -3.755 0.589 3.525 1.00 96.38 72 SER A O 1
ATOM 571 N N . LEU A 1 73 ? -5.349 1.104 5.040 1.00 97.50 73 LEU A N 1
ATOM 572 C CA . LEU A 1 73 ? -4.661 0.532 6.197 1.00 97.50 73 LEU A CA 1
ATOM 573 C C . LEU A 1 73 ? -4.356 -0.958 5.990 1.00 97.50 73 LEU A C 1
ATOM 575 O O . LEU A 1 73 ? -3.212 -1.379 6.135 1.00 97.50 73 LEU A O 1
ATOM 579 N N . ILE A 1 74 ? -5.362 -1.740 5.581 1.00 96.19 74 ILE A N 1
ATOM 580 C CA . ILE A 1 74 ? -5.209 -3.178 5.311 1.00 96.19 74 ILE A CA 1
ATO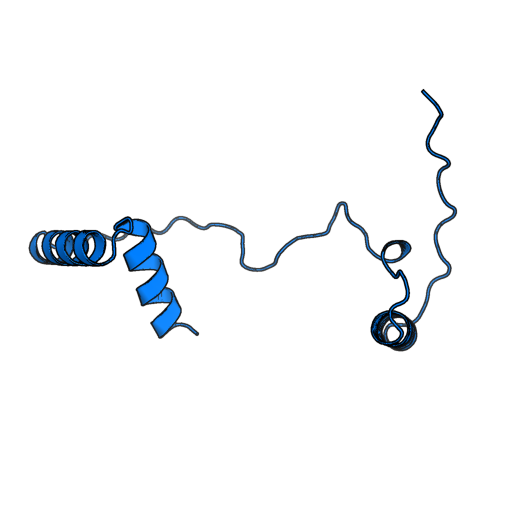M 581 C C . ILE A 1 74 ? -4.142 -3.416 4.236 1.00 96.19 74 ILE A C 1
ATOM 583 O O . ILE A 1 74 ? -3.278 -4.273 4.406 1.00 96.19 74 ILE A O 1
ATOM 587 N N . LYS A 1 75 ? -4.168 -2.649 3.139 1.00 93.56 75 LYS A N 1
ATOM 588 C CA . LYS A 1 75 ? -3.166 -2.769 2.070 1.00 93.56 75 LYS A CA 1
ATOM 589 C C . LYS A 1 75 ? -1.755 -2.455 2.562 1.00 93.56 75 LYS A C 1
ATOM 591 O O . LYS A 1 75 ? -0.842 -3.196 2.221 1.00 93.56 75 LYS A O 1
ATOM 596 N N . MET A 1 76 ? -1.585 -1.392 3.349 1.00 95.12 76 MET A N 1
ATOM 597 C CA . MET A 1 76 ? -0.283 -1.008 3.903 1.00 95.12 76 MET A CA 1
ATOM 598 C C . MET A 1 76 ? 0.287 -2.102 4.805 1.00 95.12 76 MET A C 1
ATOM 600 O O . MET A 1 76 ? 1.412 -2.535 4.592 1.00 95.12 76 MET A O 1
ATOM 604 N N . TRP A 1 77 ? -0.504 -2.608 5.753 1.00 95.88 77 TRP A N 1
ATOM 605 C CA . TRP A 1 77 ? -0.050 -3.663 6.660 1.00 95.88 77 TRP A CA 1
ATOM 606 C C . TRP A 1 77 ? 0.263 -4.976 5.948 1.00 95.88 77 TRP A C 1
ATOM 608 O O . TRP A 1 77 ? 1.216 -5.654 6.317 1.00 95.88 77 TRP A O 1
ATOM 618 N N . ILE A 1 78 ? -0.511 -5.346 4.922 1.00 94.62 78 ILE A N 1
ATOM 619 C CA . ILE A 1 78 ? -0.193 -6.523 4.105 1.00 94.62 78 ILE A CA 1
ATOM 620 C C . ILE A 1 78 ? 1.117 -6.296 3.340 1.00 94.62 78 ILE A C 1
ATOM 622 O O . ILE A 1 78 ? 1.971 -7.179 3.349 1.00 94.62 78 ILE A O 1
ATOM 626 N N . ALA A 1 79 ? 1.307 -5.123 2.726 1.00 92.38 79 ALA A N 1
ATOM 627 C CA . ALA A 1 79 ? 2.541 -4.792 2.014 1.00 92.38 79 ALA A CA 1
ATOM 628 C C . ALA A 1 79 ? 3.770 -4.853 2.938 1.00 92.38 79 ALA A C 1
ATOM 630 O O . ALA A 1 79 ? 4.750 -5.501 2.592 1.00 92.38 79 ALA A O 1
ATOM 631 N N . GLU A 1 80 ? 3.679 -4.311 4.157 1.00 94.56 80 GLU A N 1
ATOM 632 C CA . GLU A 1 80 ? 4.746 -4.391 5.170 1.00 94.56 80 GLU A CA 1
ATOM 633 C C . GLU A 1 80 ? 5.157 -5.830 5.525 1.00 94.56 80 GLU A C 1
ATOM 635 O O . GLU A 1 80 ? 6.279 -6.0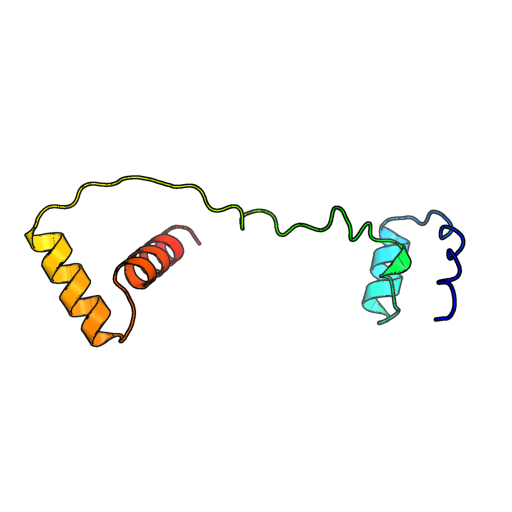55 5.978 1.00 94.56 80 GLU A O 1
ATOM 640 N N . LYS A 1 81 ? 4.261 -6.812 5.365 1.00 94.94 81 LYS A N 1
ATOM 641 C CA . LYS A 1 81 ? 4.564 -8.229 5.622 1.00 94.94 81 LYS A CA 1
ATOM 642 C C . LYS A 1 81 ? 5.036 -8.992 4.393 1.00 94.94 81 LYS A C 1
ATOM 644 O O . LYS A 1 81 ? 5.654 -10.039 4.567 1.00 94.94 81 LYS A O 1
ATOM 649 N N . LEU A 1 82 ? 4.732 -8.510 3.191 1.00 90.25 82 LEU A N 1
ATOM 650 C CA . LEU A 1 82 ? 5.063 -9.195 1.941 1.00 90.25 82 LEU A CA 1
ATOM 651 C C . LEU A 1 82 ? 6.339 -8.670 1.267 1.00 90.25 82 LEU A C 1
ATOM 653 O O . LEU A 1 82 ? 6.967 -9.458 0.564 1.00 90.25 82 LEU A O 1
ATOM 657 N N . GLY A 1 83 ? 6.747 -7.421 1.528 1.00 67.44 83 GLY A N 1
ATOM 658 C CA . GLY A 1 83 ? 7.957 -6.811 0.9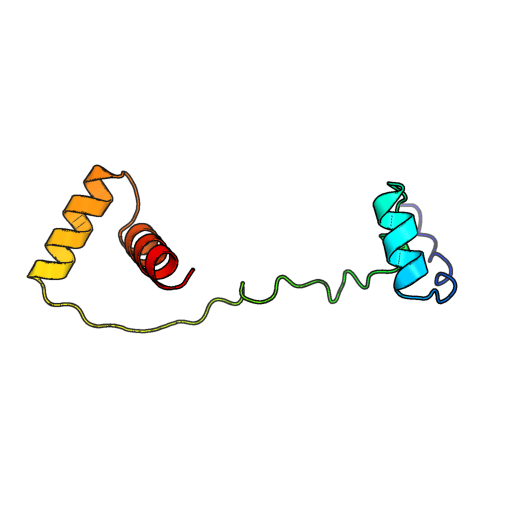58 1.00 67.44 83 GLY A CA 1
ATOM 659 C C . GLY A 1 83 ? 7.691 -6.105 -0.360 1.00 67.44 83 GLY A C 1
ATOM 660 O O . GLY A 1 83 ? 7.668 -6.793 -1.402 1.00 67.44 83 GLY A O 1
#

Sequence (83 aa):
MKASEAAKAPKPITAEELDEMFDNGEDVSTYFDWAKARRPNQEARRVNVDFPAWMVQGLDKEAGRLGVTRQSLIKMWIAEKLG

Radius of gyration: 23.06 Å; chains: 1; bounding box: 40×31×58 Å